Protein AF-A0A2R6J321-F1 (afdb_monomer_lite)

Radius of gyration: 12.28 Å; chains: 1; bounding box: 26×27×32 Å

Sequence (74 aa):
MAPFDTVVASYEAGAHKPDRAPFDLARERLPADRHVVIGDDREVDAEGARAAGFDAVHAPDGVASVRDELWDLL

Structure (mmCIF, N/CA/C/O backbone):
data_AF-A0A2R6J321-F1
#
_entry.id   AF-A0A2R6J321-F1
#
loop_
_atom_site.group_PDB
_atom_site.id
_atom_site.type_symbol
_atom_site.label_atom_id
_atom_site.label_alt_id
_atom_site.label_comp_id
_atom_site.label_asym_id
_atom_site.label_entity_id
_atom_site.label_seq_id
_atom_site.pdbx_PDB_ins_code
_atom_site.Cartn_x
_atom_site.Cartn_y
_atom_site.Cartn_z
_atom_site.occupancy
_atom_site.B_iso_or_equiv
_atom_site.auth_seq_id
_atom_site.auth_comp_id
_atom_site.auth_asym_id
_atom_site.auth_atom_id
_atom_site.pdbx_PDB_model_num
ATOM 1 N N . MET A 1 1 ? -7.692 18.033 -11.383 1.00 54.94 1 MET A N 1
ATOM 2 C CA . MET A 1 1 ? -7.933 16.800 -10.604 1.00 54.94 1 MET A CA 1
ATOM 3 C C . MET A 1 1 ? -6.623 16.419 -9.943 1.00 54.94 1 MET A C 1
ATOM 5 O O . MET A 1 1 ? -5.589 16.630 -10.567 1.00 54.94 1 MET A O 1
ATOM 9 N N . ALA A 1 2 ? -6.649 15.964 -8.691 1.00 78.00 2 ALA A N 1
ATOM 10 C CA . ALA A 1 2 ? -5.449 15.424 -8.056 1.00 78.00 2 ALA A CA 1
ATOM 11 C C . ALA A 1 2 ? -5.082 14.085 -8.731 1.00 78.00 2 ALA A C 1
ATOM 13 O O . ALA A 1 2 ? -5.994 13.389 -9.172 1.00 78.00 2 ALA A O 1
ATOM 14 N N . PRO A 1 3 ? -3.791 13.728 -8.848 1.00 90.75 3 PRO A N 1
ATOM 15 C CA . PRO A 1 3 ? -3.364 12.484 -9.499 1.00 90.75 3 PRO A CA 1
ATOM 16 C C . PRO A 1 3 ? -3.747 11.204 -8.735 1.00 90.75 3 PRO A C 1
ATOM 18 O O . PRO A 1 3 ? -3.532 10.117 -9.259 1.00 90.75 3 PRO A O 1
ATOM 21 N N . PHE A 1 4 ? -4.299 11.322 -7.523 1.00 94.69 4 PHE A N 1
ATOM 22 C CA . PHE A 1 4 ? -4.659 10.202 -6.654 1.00 94.69 4 PHE A CA 1
ATOM 23 C C . PHE A 1 4 ? -6.024 10.437 -6.002 1.00 94.69 4 PHE A C 1
ATOM 25 O O . PHE A 1 4 ? -6.315 11.559 -5.579 1.00 94.69 4 PHE A O 1
ATOM 32 N N . ASP A 1 5 ? -6.816 9.371 -5.870 1.00 95.50 5 ASP A N 1
ATOM 33 C CA . ASP A 1 5 ? -8.094 9.378 -5.143 1.00 95.50 5 ASP A CA 1
ATOM 34 C C . ASP A 1 5 ? -7.900 9.376 -3.619 1.00 95.50 5 ASP A C 1
ATOM 36 O O . ASP A 1 5 ? -8.724 9.906 -2.875 1.00 95.50 5 ASP A O 1
ATOM 40 N N . THR A 1 6 ? -6.790 8.805 -3.143 1.00 95.69 6 THR A N 1
ATOM 41 C CA . THR A 1 6 ? -6.404 8.806 -1.730 1.00 95.69 6 THR A CA 1
ATOM 42 C C . THR A 1 6 ? -4.889 8.860 -1.569 1.00 95.69 6 THR A C 1
ATOM 44 O O . THR A 1 6 ? -4.141 8.460 -2.461 1.00 95.69 6 THR A O 1
ATOM 47 N N . VAL A 1 7 ? -4.433 9.341 -0.414 1.00 96.12 7 VAL A N 1
ATOM 48 C CA . 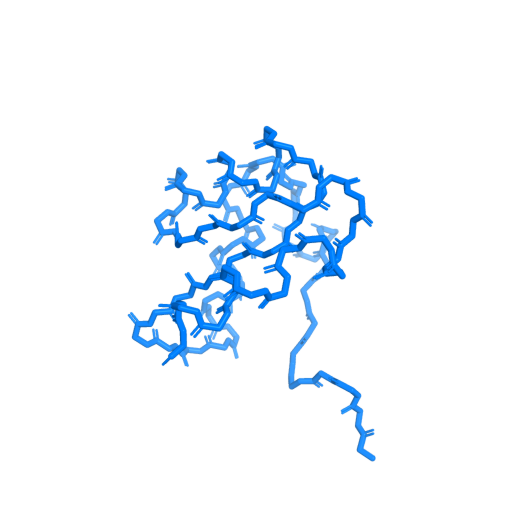VAL A 1 7 ? -3.027 9.313 -0.003 1.00 96.12 7 VAL A CA 1
ATOM 49 C C . VAL A 1 7 ? -2.970 8.815 1.438 1.00 96.12 7 VAL A C 1
ATOM 51 O O . VAL A 1 7 ? -3.732 9.270 2.293 1.00 96.12 7 VAL A O 1
ATOM 54 N N . VAL A 1 8 ? -2.062 7.876 1.695 1.00 96.75 8 VAL A N 1
ATOM 55 C CA . VAL A 1 8 ? -1.753 7.362 3.032 1.00 96.75 8 VAL A CA 1
ATOM 56 C C . VAL A 1 8 ? -0.273 7.597 3.295 1.00 96.75 8 VAL A C 1
ATOM 58 O O . VAL A 1 8 ? 0.575 7.153 2.521 1.00 96.75 8 VAL A O 1
ATOM 61 N N . ALA A 1 9 ? 0.039 8.299 4.382 1.00 96.88 9 ALA A N 1
ATOM 62 C CA . ALA A 1 9 ? 1.411 8.516 4.830 1.00 96.88 9 ALA A CA 1
ATOM 63 C C . ALA A 1 9 ? 1.735 7.622 6.037 1.00 96.88 9 ALA A C 1
ATOM 65 O O . ALA A 1 9 ? 0.898 7.418 6.912 1.00 96.88 9 ALA A O 1
ATOM 66 N N . SER A 1 10 ? 2.973 7.131 6.142 1.00 96.12 10 SER A N 1
ATOM 67 C CA . SER A 1 10 ? 3.404 6.276 7.264 1.00 96.12 10 SER A CA 1
ATOM 68 C C . SER A 1 10 ? 3.218 6.940 8.632 1.00 96.12 10 SER A C 1
ATOM 70 O O . SER A 1 10 ? 2.767 6.306 9.578 1.00 96.12 10 SER A O 1
ATOM 72 N N . TYR A 1 11 ? 3.504 8.240 8.732 1.00 95.94 11 TYR A N 1
ATOM 73 C CA . TYR A 1 11 ? 3.324 9.009 9.968 1.00 95.94 11 TYR A CA 1
ATOM 74 C C . TYR A 1 11 ? 1.862 9.113 10.405 1.00 95.94 11 TYR A C 1
ATOM 76 O O . TYR A 1 11 ? 1.583 9.197 11.596 1.00 95.94 11 TYR A O 1
ATOM 84 N N . GLU A 1 12 ? 0.937 9.093 9.451 1.00 96.69 12 GLU A N 1
ATOM 85 C CA . GLU A 1 12 ? -0.497 9.070 9.721 1.00 96.69 12 GLU A CA 1
ATOM 86 C C . GLU A 1 12 ? -0.962 7.670 10.138 1.00 96.69 12 GLU A C 1
ATOM 88 O O . GLU A 1 12 ? -1.761 7.536 11.059 1.00 96.69 12 GLU A O 1
ATOM 93 N N . ALA A 1 13 ? -0.418 6.628 9.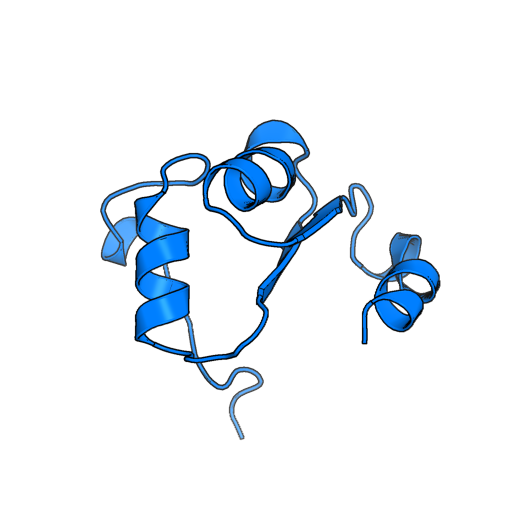506 1.00 97.25 13 ALA A N 1
ATOM 94 C CA . ALA A 1 13 ? -0.674 5.236 9.868 1.00 97.25 13 ALA A CA 1
ATOM 95 C C . ALA A 1 13 ? -0.003 4.808 11.189 1.00 97.25 13 ALA A C 1
ATOM 97 O O . ALA A 1 13 ? -0.319 3.751 11.726 1.00 97.25 13 ALA A O 1
ATOM 98 N N . GLY A 1 14 ? 0.939 5.603 11.707 1.00 98.12 14 GLY A N 1
ATOM 99 C CA . GLY A 1 14 ? 1.680 5.330 12.941 1.00 98.12 14 GLY A CA 1
ATOM 100 C C . GLY A 1 14 ? 2.852 4.353 12.793 1.00 98.12 14 GLY A C 1
ATOM 101 O O . GLY A 1 14 ? 3.554 4.110 13.773 1.00 98.12 14 GLY A O 1
ATOM 102 N N . ALA A 1 15 ? 3.100 3.821 11.592 1.00 98.19 15 ALA A N 1
ATOM 103 C CA . ALA A 1 15 ? 4.205 2.910 11.307 1.00 98.19 15 ALA A CA 1
ATOM 104 C C . ALA A 1 15 ? 4.633 2.972 9.833 1.00 98.19 15 ALA A C 1
ATOM 106 O O . ALA A 1 15 ? 3.896 3.435 8.961 1.00 98.19 15 ALA A O 1
ATOM 107 N N . HIS A 1 16 ? 5.839 2.486 9.545 1.00 98.00 16 HIS A N 1
ATOM 108 C CA . HIS A 1 16 ? 6.298 2.244 8.180 1.00 98.00 16 HIS A CA 1
ATOM 109 C C . HIS A 1 16 ? 6.004 0.801 7.777 1.00 98.00 16 HIS A C 1
ATOM 111 O O . HIS A 1 16 ? 6.000 -0.098 8.618 1.00 98.00 16 HIS A O 1
ATOM 117 N N . LYS A 1 17 ? 5.836 0.570 6.474 1.00 97.88 17 LYS A N 1
ATOM 118 C CA . LYS A 1 17 ? 5.939 -0.780 5.910 1.00 97.88 17 LYS A CA 1
ATOM 119 C C . LYS A 1 17 ? 7.270 -1.421 6.374 1.00 97.88 17 LYS A C 1
ATOM 121 O O . LYS A 1 17 ? 8.254 -0.687 6.491 1.00 97.88 17 LYS A O 1
ATOM 126 N N . PRO A 1 18 ? 7.322 -2.731 6.677 1.00 98.25 18 PRO A N 1
ATOM 127 C CA . PRO A 1 18 ? 6.317 -3.759 6.399 1.00 98.25 18 PRO A CA 1
ATOM 128 C C . PRO A 1 18 ? 5.239 -3.904 7.484 1.00 98.25 18 PRO A C 1
ATOM 130 O O . PRO A 1 18 ? 4.479 -4.871 7.444 1.00 98.25 18 PRO A O 1
ATOM 133 N N . ASP A 1 19 ? 5.156 -2.993 8.462 1.00 98.50 19 ASP A N 1
ATOM 134 C CA . ASP A 1 19 ? 4.053 -3.026 9.422 1.00 98.50 19 ASP A CA 1
ATOM 135 C C . ASP A 1 19 ? 2.708 -2.986 8.681 1.00 98.50 19 ASP A C 1
ATOM 137 O O . ASP A 1 19 ? 2.571 -2.346 7.636 1.00 98.50 19 ASP A O 1
ATOM 141 N N . ARG A 1 20 ? 1.708 -3.685 9.216 1.00 98.19 20 ARG A N 1
ATOM 142 C CA . ARG A 1 20 ? 0.385 -3.794 8.598 1.00 98.19 20 ARG A CA 1
ATOM 143 C C . ARG A 1 20 ? -0.404 -2.479 8.602 1.00 98.19 20 ARG A C 1
ATOM 145 O O . ARG A 1 20 ? -1.307 -2.329 7.781 1.00 98.19 20 ARG A O 1
ATOM 152 N N . ALA A 1 21 ? -0.090 -1.530 9.488 1.00 98.44 21 ALA A N 1
ATOM 153 C CA . ALA A 1 21 ? -0.915 -0.344 9.721 1.00 98.44 21 ALA A CA 1
ATOM 154 C C . ALA A 1 21 ? -1.143 0.539 8.471 1.00 98.44 21 ALA A C 1
ATOM 156 O O . ALA A 1 21 ? -2.296 0.896 8.217 1.00 98.44 21 ALA A O 1
ATOM 157 N N . PRO A 1 22 ? -0.135 0.853 7.625 1.00 98.31 22 PRO A N 1
ATOM 158 C CA . PRO A 1 22 ? -0.365 1.601 6.386 1.00 98.31 22 PRO A CA 1
ATOM 159 C C . PRO A 1 22 ? -1.263 0.863 5.386 1.00 98.31 22 PRO A C 1
ATOM 161 O O . PRO A 1 22 ? -2.069 1.494 4.704 1.00 98.31 22 PRO A O 1
ATOM 164 N N . PHE A 1 23 ? -1.151 -0.465 5.309 1.00 98.19 23 PHE A N 1
ATOM 165 C CA . PHE A 1 23 ? -1.963 -1.293 4.417 1.00 98.19 23 PHE A CA 1
ATOM 166 C C . PHE A 1 23 ? -3.422 -1.368 4.893 1.00 98.19 23 PHE A C 1
ATOM 168 O O . PHE A 1 23 ? -4.349 -1.254 4.092 1.00 98.19 23 PHE A O 1
ATOM 175 N N . ASP A 1 24 ? -3.642 -1.505 6.202 1.00 98.12 24 ASP A N 1
ATOM 176 C CA . ASP A 1 24 ? -4.981 -1.488 6.796 1.00 98.12 24 ASP A CA 1
ATOM 177 C C . ASP A 1 24 ? -5.670 -0.132 6.586 1.00 98.12 24 ASP A C 1
ATOM 179 O O . ASP A 1 24 ? -6.814 -0.091 6.128 1.00 98.12 24 ASP A O 1
ATOM 183 N N . LEU A 1 25 ? -4.951 0.975 6.804 1.00 98.31 25 LEU A N 1
ATOM 184 C CA . LEU A 1 25 ? -5.476 2.321 6.564 1.00 98.31 25 LEU A CA 1
ATOM 185 C C . LEU A 1 25 ? -5.787 2.572 5.078 1.00 98.31 25 LEU A C 1
ATOM 187 O O . LEU A 1 25 ? -6.780 3.224 4.752 1.00 98.31 25 LEU A O 1
ATOM 191 N N . ALA A 1 26 ? -4.973 2.035 4.163 1.00 97.62 26 ALA A N 1
ATOM 192 C CA . ALA A 1 26 ? -5.250 2.110 2.730 1.00 97.62 26 ALA A CA 1
ATOM 193 C C . ALA A 1 26 ? -6.553 1.385 2.354 1.00 97.62 26 ALA A C 1
ATOM 195 O O . ALA A 1 26 ? -7.354 1.946 1.607 1.00 97.62 26 ALA A O 1
ATOM 196 N N . ARG A 1 27 ? -6.809 0.190 2.910 1.00 97.19 27 ARG A N 1
ATOM 197 C CA . ARG A 1 27 ? -8.069 -0.548 2.687 1.00 97.19 27 ARG A CA 1
ATOM 198 C C . ARG A 1 27 ? -9.287 0.184 3.224 1.00 97.19 27 ARG A C 1
ATOM 200 O O . ARG A 1 27 ? -10.330 0.175 2.580 1.00 97.19 27 ARG A O 1
ATOM 207 N N . GLU A 1 28 ? -9.157 0.806 4.392 1.00 97.44 28 GLU A N 1
ATOM 208 C CA . GLU A 1 28 ? -10.241 1.580 4.995 1.00 97.44 28 GLU A CA 1
ATOM 209 C C . GLU A 1 28 ? -10.626 2.780 4.117 1.00 97.44 28 GLU A C 1
ATOM 211 O O . GLU A 1 28 ? -11.808 3.047 3.905 1.00 97.44 28 GLU A O 1
ATOM 216 N N . ARG A 1 29 ? -9.629 3.490 3.572 1.00 97.56 29 ARG A N 1
ATOM 217 C CA . ARG A 1 29 ? -9.850 4.707 2.774 1.00 97.56 29 ARG A CA 1
ATOM 218 C C . ARG A 1 29 ? -10.231 4.455 1.331 1.00 97.56 29 ARG A C 1
ATOM 220 O O . ARG A 1 29 ? -10.926 5.283 0.747 1.00 97.56 29 ARG A O 1
ATOM 227 N N . LEU A 1 30 ? -9.746 3.364 0.751 1.00 97.25 30 LEU A N 1
ATOM 228 C CA . LEU A 1 30 ? -10.053 2.977 -0.617 1.00 97.25 30 LEU A CA 1
ATOM 229 C C . LEU A 1 30 ? -10.560 1.530 -0.636 1.00 97.25 30 LEU A C 1
ATOM 231 O O . LEU A 1 30 ? -9.796 0.604 -0.931 1.00 97.25 30 LEU A O 1
ATOM 235 N N . PRO A 1 31 ? -11.846 1.321 -0.298 1.00 96.25 31 PRO A N 1
ATOM 236 C CA . PRO A 1 31 ? -12.454 0.002 -0.337 1.00 96.25 31 PRO A CA 1
ATOM 237 C C . PRO A 1 31 ? -12.439 -0.566 -1.757 1.00 96.25 31 PRO A C 1
ATOM 239 O O . PRO A 1 31 ? -12.833 0.105 -2.710 1.00 96.25 31 PRO A O 1
ATOM 242 N N . ALA A 1 32 ? -12.004 -1.815 -1.884 1.00 96.06 32 ALA A N 1
ATOM 243 C CA . ALA A 1 32 ? -12.009 -2.576 -3.126 1.00 96.06 32 ALA A CA 1
ATOM 244 C C . ALA A 1 32 ? -12.053 -4.073 -2.801 1.00 96.06 32 ALA A C 1
ATOM 246 O O . ALA A 1 32 ? -11.648 -4.482 -1.711 1.00 96.06 32 ALA A O 1
ATOM 247 N N . ASP A 1 33 ? -12.501 -4.887 -3.756 1.00 95.62 33 ASP A N 1
ATOM 248 C CA . ASP A 1 33 ? -12.487 -6.351 -3.621 1.00 95.62 33 ASP A CA 1
ATOM 249 C C . ASP A 1 33 ? -11.065 -6.927 -3.701 1.00 95.62 33 ASP A C 1
ATOM 251 O O . ASP A 1 33 ? -10.797 -8.028 -3.218 1.00 95.62 33 ASP A O 1
ATOM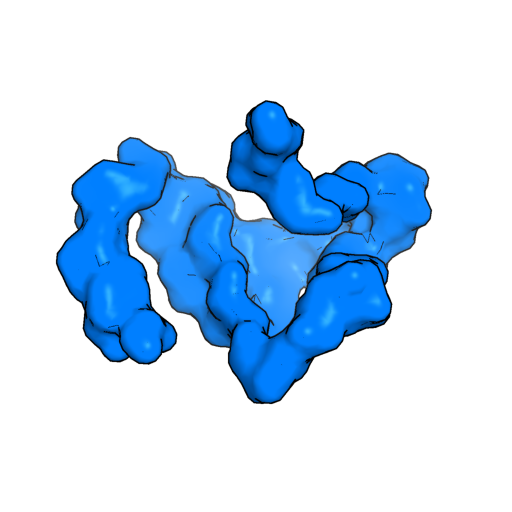 255 N N . ARG A 1 34 ? -10.145 -6.178 -4.319 1.00 94.56 34 ARG A N 1
ATOM 256 C CA . ARG A 1 34 ? -8.750 -6.555 -4.522 1.00 94.56 34 ARG A CA 1
ATOM 257 C C . ARG A 1 34 ? -7.852 -5.331 -4.420 1.00 94.56 34 ARG A C 1
ATOM 259 O O . ARG A 1 34 ? -8.160 -4.284 -4.988 1.00 94.56 34 ARG A O 1
ATOM 266 N N . HIS A 1 35 ? -6.706 -5.495 -3.765 1.00 96.31 35 HIS A N 1
ATOM 267 C CA . HIS A 1 35 ? -5.678 -4.465 -3.663 1.00 96.31 35 HIS A CA 1
ATOM 268 C C . HIS A 1 35 ? -4.330 -5.004 -4.136 1.00 96.31 35 HIS A C 1
ATOM 270 O O . HIS A 1 35 ? -3.920 -6.096 -3.743 1.00 96.31 35 HIS A O 1
ATOM 276 N N . VAL A 1 36 ? -3.633 -4.210 -4.949 1.00 95.56 36 VAL A N 1
ATOM 277 C CA . VAL A 1 36 ? -2.298 -4.522 -5.473 1.00 95.56 36 VAL A CA 1
ATOM 278 C C . VAL A 1 36 ? -1.334 -3.420 -5.044 1.00 95.56 36 VAL A C 1
ATOM 280 O O . VAL A 1 36 ? -1.621 -2.238 -5.233 1.00 95.56 36 VAL A O 1
ATOM 283 N N . VAL A 1 37 ? -0.189 -3.795 -4.477 1.00 95.12 37 VAL A N 1
ATOM 284 C CA . VAL A 1 37 ? 0.912 -2.874 -4.165 1.00 95.12 37 VAL A CA 1
ATOM 285 C C . VAL A 1 37 ? 1.984 -2.976 -5.238 1.00 95.12 37 VAL A C 1
ATOM 287 O O . VAL A 1 37 ? 2.401 -4.067 -5.617 1.00 95.12 37 VAL A O 1
ATOM 290 N N . ILE A 1 38 ? 2.456 -1.826 -5.707 1.00 94.62 38 ILE A N 1
ATOM 291 C CA . ILE A 1 38 ? 3.578 -1.723 -6.639 1.00 94.62 38 ILE A CA 1
ATOM 292 C C . ILE A 1 38 ? 4.650 -0.907 -5.928 1.00 94.62 38 ILE A C 1
ATOM 294 O O . ILE A 1 38 ? 4.391 0.236 -5.548 1.00 94.62 38 ILE A O 1
ATOM 298 N N . GLY A 1 39 ? 5.821 -1.498 -5.713 1.00 94.69 39 GLY A N 1
ATOM 299 C CA . GLY A 1 39 ? 6.898 -0.866 -4.955 1.00 94.69 39 GLY A CA 1
ATOM 300 C C . GLY A 1 39 ? 8.268 -1.411 -5.327 1.00 94.69 39 GLY A C 1
ATOM 301 O O . GLY A 1 39 ? 8.377 -2.500 -5.896 1.00 94.69 39 GLY A O 1
ATOM 302 N N . ASP A 1 40 ? 9.294 -0.619 -5.065 1.00 95.62 40 ASP A N 1
ATOM 303 C CA . ASP A 1 40 ? 10.681 -0.876 -5.438 1.00 95.62 40 ASP A CA 1
ATOM 304 C C . ASP A 1 40 ? 11.443 -1.703 -4.404 1.00 95.62 40 ASP A C 1
ATOM 306 O O . ASP A 1 40 ? 12.429 -2.347 -4.759 1.00 95.62 40 ASP A O 1
ATOM 310 N N . ASP A 1 41 ? 10.977 -1.750 -3.157 1.00 96.69 41 ASP A N 1
ATOM 311 C CA . ASP A 1 41 ? 11.607 -2.548 -2.115 1.00 96.69 41 ASP A CA 1
ATOM 312 C C . ASP A 1 41 ? 10.901 -3.898 -1.943 1.00 96.69 41 ASP A C 1
ATOM 314 O O . ASP A 1 41 ? 9.705 -4.003 -1.646 1.00 96.69 41 ASP A O 1
ATOM 318 N N . ARG A 1 42 ? 11.662 -4.979 -2.116 1.00 96.00 42 ARG A N 1
ATOM 319 C CA . ARG A 1 42 ? 11.150 -6.346 -2.003 1.00 96.00 42 ARG A CA 1
ATOM 320 C C . ARG A 1 42 ? 10.552 -6.641 -0.631 1.00 96.00 42 ARG A C 1
ATOM 322 O O . ARG A 1 42 ? 9.475 -7.234 -0.572 1.00 96.00 42 ARG A O 1
ATOM 329 N N . GLU A 1 43 ? 11.262 -6.298 0.436 1.00 97.88 43 GLU A N 1
ATOM 330 C CA . GLU A 1 43 ? 10.903 -6.708 1.792 1.00 97.88 43 GLU A CA 1
ATOM 331 C C . GLU A 1 43 ? 9.756 -5.845 2.309 1.00 97.88 43 GLU A C 1
ATOM 333 O O . GLU A 1 43 ? 8.725 -6.360 2.751 1.00 97.88 43 GLU A O 1
ATOM 338 N N . VAL A 1 44 ? 9.894 -4.520 2.219 1.00 97.62 44 VAL A N 1
ATOM 339 C CA . VAL A 1 44 ? 8.908 -3.635 2.842 1.00 97.62 44 VAL A CA 1
ATOM 340 C C . VAL A 1 44 ? 7.672 -3.443 1.971 1.00 97.62 44 VAL A C 1
ATOM 342 O O . VAL A 1 44 ? 6.564 -3.408 2.507 1.00 97.62 44 VAL A O 1
ATOM 345 N N . ASP A 1 45 ? 7.813 -3.386 0.645 1.00 97.00 45 ASP A N 1
ATOM 346 C CA . ASP A 1 45 ? 6.660 -3.201 -0.235 1.00 97.00 45 ASP A CA 1
ATOM 347 C C . ASP A 1 45 ? 6.015 -4.529 -0.578 1.00 97.00 45 ASP A C 1
ATOM 349 O O . ASP A 1 45 ? 4.848 -4.740 -0.263 1.00 97.00 45 ASP A O 1
ATOM 353 N N . ALA A 1 46 ? 6.757 -5.428 -1.223 1.00 96.38 46 ALA A N 1
ATOM 354 C CA . ALA A 1 46 ? 6.144 -6.601 -1.824 1.00 96.38 46 ALA A CA 1
ATOM 355 C C . ALA A 1 46 ? 5.826 -7.693 -0.794 1.00 96.38 46 ALA A C 1
ATOM 357 O O . ALA A 1 46 ? 4.722 -8.237 -0.788 1.00 96.38 46 ALA A O 1
ATOM 358 N N . GLU A 1 47 ? 6.769 -8.036 0.080 1.00 98.06 47 GLU A N 1
ATOM 359 C CA . GLU A 1 47 ? 6.549 -9.032 1.134 1.00 98.06 47 GLU A CA 1
ATOM 360 C C . GLU A 1 47 ? 5.661 -8.480 2.254 1.00 98.06 47 GLU A C 1
ATOM 362 O O . GLU A 1 47 ? 4.725 -9.167 2.667 1.00 98.06 47 GLU A O 1
ATOM 367 N N . GLY A 1 48 ? 5.859 -7.221 2.661 1.00 98.19 48 GLY A N 1
ATOM 368 C CA . GLY A 1 48 ? 4.974 -6.521 3.598 1.00 98.19 48 GLY A CA 1
ATOM 369 C C . GLY A 1 48 ? 3.516 -6.471 3.128 1.00 98.19 48 GLY A C 1
ATOM 370 O O . GLY A 1 48 ? 2.607 -6.826 3.881 1.00 98.19 48 GLY A O 1
ATOM 371 N N . ALA A 1 49 ? 3.279 -6.123 1.859 1.00 97.88 49 ALA A N 1
ATOM 372 C CA . ALA A 1 49 ? 1.935 -6.119 1.281 1.00 97.88 49 ALA A CA 1
ATOM 373 C C . ALA A 1 49 ? 1.305 -7.518 1.273 1.00 97.88 49 ALA A C 1
ATOM 375 O O . ALA A 1 49 ? 0.164 -7.686 1.713 1.00 97.88 49 ALA A O 1
ATOM 376 N N . ARG A 1 50 ? 2.053 -8.542 0.840 1.00 97.81 50 ARG A N 1
ATOM 377 C CA . ARG A 1 50 ? 1.565 -9.932 0.838 1.00 97.81 50 ARG A CA 1
ATOM 378 C C . ARG A 1 50 ? 1.233 -10.423 2.243 1.00 97.81 50 ARG A C 1
ATOM 380 O O . ARG A 1 50 ? 0.189 -11.042 2.435 1.00 97.81 50 ARG A O 1
ATOM 387 N N . ALA A 1 51 ? 2.057 -10.095 3.237 1.00 98.25 51 ALA A N 1
ATOM 388 C CA . ALA A 1 51 ? 1.784 -10.409 4.639 1.00 98.25 51 ALA A CA 1
ATOM 389 C C . ALA A 1 51 ? 0.517 -9.707 5.167 1.00 98.25 51 ALA A C 1
ATOM 391 O O . ALA A 1 51 ? -0.191 -10.263 6.007 1.00 98.25 51 ALA A O 1
ATOM 392 N N . ALA A 1 52 ? 0.191 -8.520 4.646 1.00 97.69 52 ALA A N 1
ATOM 393 C CA . ALA A 1 52 ? -1.049 -7.803 4.939 1.00 97.69 52 ALA A CA 1
ATOM 394 C C . ALA A 1 52 ? -2.269 -8.292 4.121 1.00 97.69 52 ALA A C 1
ATOM 396 O O . ALA A 1 52 ? -3.388 -7.819 4.349 1.00 97.69 52 ALA A O 1
ATOM 397 N N . GLY A 1 53 ? -2.093 -9.247 3.200 1.00 97.19 53 GLY A N 1
ATOM 398 C CA . GLY A 1 53 ? -3.158 -9.821 2.369 1.00 97.19 53 GLY A CA 1
ATOM 399 C C . GLY A 1 53 ? -3.440 -9.060 1.071 1.00 97.19 53 GLY A C 1
ATOM 400 O O . GLY A 1 53 ? -4.548 -9.148 0.551 1.00 97.19 53 GLY A O 1
ATOM 401 N N . PHE A 1 54 ? -2.472 -8.291 0.577 1.00 97.31 54 PHE A N 1
ATOM 402 C CA . PHE A 1 54 ? -2.514 -7.659 -0.740 1.00 97.31 54 PHE A CA 1
ATOM 403 C C . PHE A 1 54 ? -1.787 -8.534 -1.765 1.00 97.31 54 PHE A C 1
ATOM 405 O O . PHE A 1 54 ? -0.875 -9.289 -1.420 1.00 97.31 54 PHE A O 1
ATOM 412 N N . ASP A 1 55 ? -2.115 -8.355 -3.040 1.00 95.94 55 ASP A N 1
ATOM 413 C CA . ASP A 1 55 ? -1.202 -8.745 -4.110 1.00 95.94 55 ASP A CA 1
ATOM 414 C C . ASP A 1 55 ? -0.062 -7.729 -4.219 1.00 95.94 55 ASP A C 1
ATOM 416 O O . ASP A 1 55 ? -0.193 -6.573 -3.806 1.00 95.94 55 ASP A O 1
ATOM 420 N N . ALA A 1 56 ? 1.068 -8.139 -4.795 1.00 94.94 56 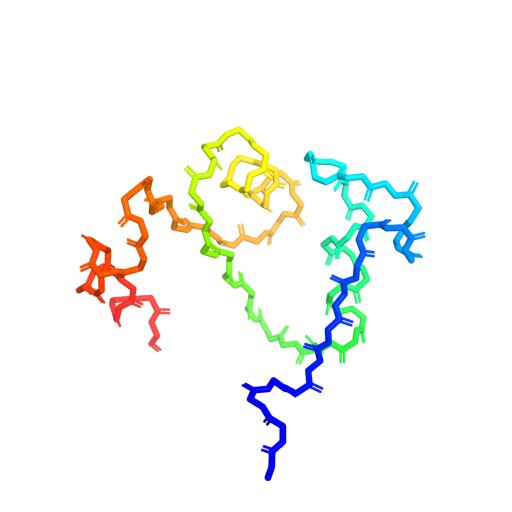ALA A N 1
ATOM 421 C CA . ALA A 1 56 ? 2.189 -7.227 -4.965 1.00 94.94 56 ALA A CA 1
ATOM 422 C C . ALA A 1 56 ? 3.045 -7.513 -6.197 1.00 94.94 56 ALA A C 1
ATOM 424 O O . ALA A 1 56 ? 3.361 -8.672 -6.485 1.00 94.94 56 ALA A O 1
ATOM 425 N N . VAL A 1 57 ? 3.494 -6.429 -6.829 1.00 94.00 57 VAL A N 1
ATOM 426 C CA . VAL A 1 57 ? 4.480 -6.390 -7.913 1.00 94.00 57 VAL A CA 1
ATOM 427 C C . VAL A 1 57 ? 5.722 -5.667 -7.405 1.00 94.00 57 VAL A C 1
ATOM 429 O O . VAL A 1 57 ? 5.649 -4.525 -6.951 1.00 94.00 57 VAL A O 1
ATOM 432 N N . HIS A 1 58 ? 6.868 -6.340 -7.477 1.00 94.31 58 HIS A N 1
ATOM 433 C CA . HIS A 1 58 ? 8.151 -5.757 -7.097 1.00 94.31 58 HIS A CA 1
ATOM 434 C C . HIS A 1 58 ? 8.810 -5.126 -8.325 1.00 94.31 58 HIS A C 1
ATOM 436 O O . HIS A 1 58 ? 9.178 -5.833 -9.262 1.00 94.31 58 HIS A O 1
ATOM 442 N N . ALA A 1 59 ? 8.962 -3.807 -8.299 1.00 94.25 59 ALA A N 1
ATOM 443 C CA . ALA A 1 59 ? 9.422 -2.973 -9.399 1.00 94.25 59 ALA A CA 1
ATOM 444 C C . ALA A 1 59 ? 10.720 -2.234 -9.014 1.00 94.25 59 ALA A C 1
ATOM 446 O O . ALA A 1 59 ? 10.687 -1.018 -8.820 1.00 94.25 59 ALA A O 1
ATOM 447 N N . PRO A 1 60 ? 11.864 -2.937 -8.897 1.00 92.50 60 PRO A N 1
ATOM 448 C CA . PRO A 1 60 ? 13.099 -2.382 -8.323 1.00 92.50 60 PRO A CA 1
ATOM 449 C C . PRO A 1 60 ? 13.673 -1.203 -9.121 1.00 92.50 60 PRO A C 1
ATOM 451 O O . PRO A 1 60 ? 14.337 -0.336 -8.565 1.00 92.50 60 PRO A O 1
ATOM 454 N N . ASP A 1 61 ? 13.378 -1.150 -10.422 1.00 93.12 61 ASP A N 1
ATOM 455 C CA . ASP A 1 61 ? 13.797 -0.080 -11.338 1.00 93.12 61 ASP A CA 1
ATOM 456 C C . ASP A 1 61 ? 12.633 0.871 -11.699 1.00 93.12 61 ASP A C 1
ATOM 458 O O . ASP A 1 61 ? 12.682 1.606 -12.689 1.00 93.12 61 ASP A O 1
ATOM 462 N N . GLY A 1 62 ? 11.552 0.839 -10.911 1.00 86.94 62 GLY A N 1
ATOM 463 C CA . GLY A 1 62 ? 10.322 1.597 -11.127 1.00 86.94 62 GLY A CA 1
ATOM 464 C C . GLY A 1 62 ? 9.311 0.913 -12.055 1.00 86.94 62 GLY A C 1
ATOM 465 O O . GLY A 1 62 ? 9.584 -0.086 -12.713 1.00 86.94 62 GLY A O 1
ATOM 466 N N . VAL A 1 63 ? 8.102 1.479 -12.141 1.00 82.50 63 VAL A N 1
ATOM 467 C CA . VAL A 1 63 ? 6.939 0.849 -12.810 1.00 82.50 63 VAL A CA 1
ATOM 468 C C . VAL A 1 63 ? 7.123 0.560 -14.304 1.00 82.50 63 VAL A C 1
ATOM 470 O O . VAL A 1 63 ? 6.396 -0.251 -14.871 1.00 82.50 63 VAL A O 1
ATOM 473 N N . ALA A 1 64 ? 8.091 1.204 -14.960 1.00 85.75 64 ALA A N 1
ATOM 474 C CA . ALA A 1 64 ? 8.378 0.961 -16.369 1.00 85.75 64 ALA A CA 1
ATOM 475 C C . ALA A 1 64 ? 8.902 -0.462 -16.624 1.00 85.75 64 ALA A C 1
ATOM 477 O O . ALA A 1 64 ? 8.632 -1.005 -17.694 1.00 85.75 64 ALA A O 1
ATOM 478 N N . SER A 1 65 ? 9.614 -1.062 -15.662 1.00 83.00 65 SER A N 1
ATOM 479 C CA . SER A 1 65 ? 10.195 -2.403 -15.809 1.00 83.00 65 SER A CA 1
ATOM 480 C C . SER A 1 65 ? 9.178 -3.530 -15.630 1.00 83.00 65 SER A C 1
ATOM 482 O O . SER A 1 65 ? 9.402 -4.629 -16.126 1.00 83.00 65 SER A O 1
ATOM 484 N N . VAL A 1 66 ? 8.048 -3.247 -14.977 1.00 82.94 66 VAL A N 1
ATOM 485 C CA . VAL A 1 66 ? 6.992 -4.226 -14.664 1.00 82.94 66 VAL A CA 1
ATOM 486 C C . VAL A 1 66 ? 5.671 -3.922 -15.365 1.00 82.94 66 VAL A C 1
ATOM 488 O O . VAL A 1 66 ? 4.644 -4.498 -15.027 1.00 82.94 66 VAL A O 1
ATOM 491 N N . ARG A 1 67 ? 5.661 -2.988 -16.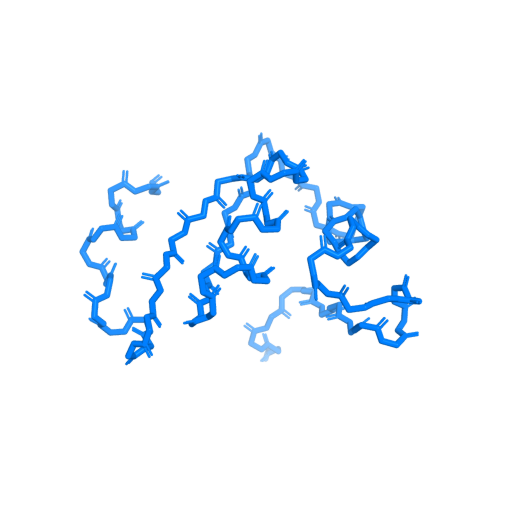322 1.00 83.50 67 ARG A N 1
ATOM 492 C CA . ARG A 1 67 ? 4.421 -2.496 -16.936 1.00 83.50 67 ARG A CA 1
ATOM 493 C C . ARG A 1 67 ? 3.581 -3.619 -17.543 1.00 83.50 67 ARG A C 1
ATOM 495 O O . ARG A 1 67 ? 2.371 -3.598 -17.377 1.00 83.50 67 ARG A O 1
ATOM 502 N N . ASP A 1 68 ? 4.206 -4.561 -18.239 1.00 82.62 68 ASP A N 1
ATOM 503 C CA . ASP A 1 68 ? 3.479 -5.633 -18.923 1.00 82.62 68 ASP A CA 1
ATOM 504 C C . ASP A 1 68 ? 2.903 -6.644 -17.909 1.00 82.62 68 ASP A C 1
ATOM 506 O O . ASP A 1 68 ? 1.726 -6.974 -17.989 1.00 82.62 68 ASP A O 1
ATOM 510 N N . GLU A 1 69 ? 3.672 -7.016 -16.876 1.00 76.75 69 GLU A N 1
ATOM 511 C CA . GLU A 1 69 ? 3.205 -7.852 -15.750 1.00 76.75 69 GLU A CA 1
ATOM 512 C C . GLU A 1 69 ? 2.077 -7.176 -14.954 1.00 76.75 69 GLU A C 1
ATOM 514 O O . GLU A 1 69 ? 1.138 -7.831 -14.507 1.00 76.75 69 GLU A O 1
ATOM 519 N N . LEU A 1 70 ? 2.137 -5.850 -14.798 1.00 76.94 70 LEU A N 1
ATOM 520 C CA . LEU A 1 70 ? 1.085 -5.078 -14.145 1.00 76.94 70 LEU A CA 1
ATOM 521 C C . LEU A 1 70 ? -0.258 -5.225 -14.869 1.00 76.94 70 LEU A C 1
ATOM 523 O O . LEU A 1 70 ? -1.298 -5.330 -14.221 1.00 76.94 70 LEU A O 1
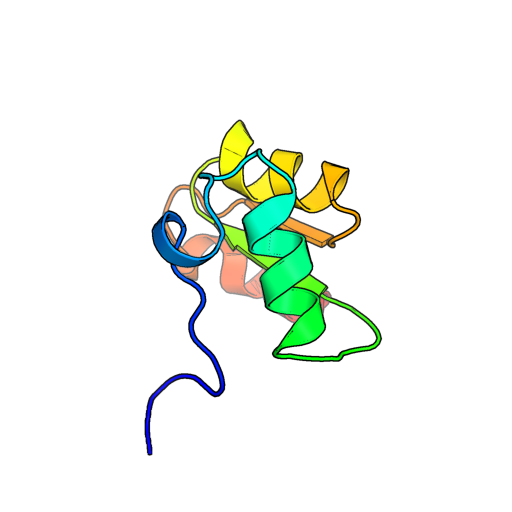ATOM 527 N N . TRP A 1 71 ? -0.237 -5.206 -16.203 1.00 81.06 71 TRP A N 1
ATOM 528 C CA . TRP A 1 71 ? -1.451 -5.317 -17.006 1.00 81.06 71 TRP A CA 1
ATOM 529 C C . TRP A 1 71 ? -2.079 -6.704 -16.929 1.00 81.06 71 TRP A C 1
ATOM 531 O O . TRP A 1 71 ? -3.297 -6.795 -16.995 1.00 81.06 71 TRP A O 1
ATOM 541 N N . ASP A 1 72 ? -1.292 -7.756 -16.700 1.00 79.31 72 ASP A N 1
ATOM 542 C CA . ASP A 1 72 ? -1.823 -9.106 -16.474 1.00 79.31 72 ASP A CA 1
ATOM 543 C C . ASP A 1 72 ? -2.577 -9.235 -15.134 1.00 79.31 72 ASP A C 1
ATOM 545 O O . ASP A 1 72 ? -3.302 -10.206 -14.907 1.00 79.31 72 ASP A O 1
ATOM 549 N N . LEU A 1 73 ? -2.415 -8.261 -14.229 1.00 70.69 73 LEU A N 1
ATOM 550 C CA . LEU A 1 73 ? -3.094 -8.220 -12.935 1.00 70.69 73 LEU A CA 1
ATOM 551 C C . LEU A 1 73 ? -4.374 -7.373 -12.934 1.00 70.69 73 LEU A C 1
ATOM 553 O O . LEU A 1 73 ? -5.046 -7.368 -11.901 1.00 70.69 73 LEU A O 1
ATOM 557 N N . LEU A 1 74 ? -4.718 -6.673 -14.018 1.00 69.75 74 LEU A N 1
ATOM 558 C CA . LEU A 1 74 ? -5.910 -5.815 -14.123 1.00 69.75 74 LEU A CA 1
ATOM 559 C C . LEU A 1 74 ? -6.976 -6.441 -15.027 1.00 69.75 74 LEU A C 1
ATOM 561 O O . LEU A 1 74 ? -8.158 -6.405 -14.616 1.00 69.75 74 LEU A O 1
#

Foldseek 3Di:
DPPDPDDFDQVNLVHAFLDLSSVVVCCVSDPDPAAEWEEQDCRRTQVSQVVNVHHYDHDVPDCVVCVVVVVVVD

Secondary structure (DSSP, 8-state):
--S-S----HHHHTS-TTSSHHHHHHHHHS--S--EEEES-IIIIIIHHHHTT-EEEE-TT-TTSSHHHHHTT-

pLDDT: mean 92.84, std 8.27, range [54.94, 98.5]